Protein AF-A0A0R3UGF5-F1 (afdb_monomer_lite)

InterPro domains:
  IPR000086 NUDIX hydrolase domain [PF00293] (78-134)
  IPR000086 NUDIX hydrolase domain [PS51462] (71-173)
  IPR007722 mRNA decapping protein 2, Box A domain [PF05026] (6-69)
  IPR015797 NUDIX hydrolase-like domain superfamily [SSF55811] (41-131)
  IPR020084 NUDIX hydrolase, conserved site [PS00893] (104-125)
  IPR020476 NUDIX hydrolase [PR00502] (99-113)
  IPR020476 NUDIX hydrolase [PR00502] (113-128)
  IPR036189 mRNA decapping protein 2, Box A domain superfamily [G3DSA:1.10.10.1050] (1-71)

pLDDT: mean 83.11, std 14.12, range [42.97, 97.94]

Secondary structure (DSSP, 8-state):
-TTHHHHHHHHHHHHHHHHHHHIIIIISTT-SPPPPPHHHHHHHHHHH-GGGSPTT--HHHHHHHHHHHHHH--EEEEEEEETTSS-B-EEEETT---EE-SEEEPPTT--HHHHHHHHHHHHH----TTT--TT-EEEEEETTEEEEEEEEEEE-TT-----SSTTTEEEE-

Radius of gyration: 19.5 Å; chains: 1; bounding box: 44×40×52 Å

Foldseek 3Di:
DQVCCVVPVLVVLVVLVVVLVCCVVPVPPPPPDDGDDSVVSVVVCCVVCVVVDHPPDPVVVSVVVSVVCVVAFAKAFAFEAAQVNPDTKWKDWPVDPDTDTQIDGADVPGDSLNRHQVRCCQAWVDGCPVFWDPPAWDWDQDPNYIYIYTYGYHHHQPPRTDRPDPRTIDIHD

Organism: Mesocestoides corti (NCBI:txid53468)

Sequence (173 aa):
MKDEWKVNFVRIFAELEWAHWFYLDNCLKDTQEAGVDFFGFCQQMFERFTHLIPKKTQWKEKFFEWKHYRGTTCTGSAVILDEYLSMVLLVQGFNNDRWTFPGGKVNQGETLQECAIREVMEETGLNIEHRIDENLFLETIVGETKRRAYIVEGFPRTTRLQPSTQNEIEASF

Structure (mmCIF, N/CA/C/O backbone):
data_AF-A0A0R3UGF5-F1
#
_entry.id   AF-A0A0R3UGF5-F1
#
loop_
_atom_site.group_PDB
_atom_site.id
_atom_site.type_symbol
_atom_site.label_atom_id
_atom_site.label_alt_id
_atom_site.label_comp_id
_atom_site.label_asym_id
_atom_site.label_entity_id
_atom_site.label_seq_id
_atom_site.pdbx_PDB_ins_code
_atom_site.Cartn_x
_atom_site.Cartn_y
_atom_site.Cartn_z
_atom_site.occupancy
_atom_site.B_iso_or_equiv
_atom_site.auth_seq_id
_atom_site.auth_comp_id
_atom_site.auth_asym_id
_atom_site.auth_atom_id
_atom_site.pdbx_PDB_model_num
ATOM 1 N N . MET A 1 1 ? 6.002 13.316 -23.106 1.00 47.44 1 MET A N 1
ATOM 2 C CA . MET A 1 1 ? 6.955 12.181 -23.115 1.00 47.44 1 MET A CA 1
ATOM 3 C C . MET A 1 1 ? 8.418 12.513 -22.809 1.00 47.44 1 MET A C 1
ATOM 5 O O . MET A 1 1 ? 8.969 11.824 -21.962 1.00 47.44 1 MET A O 1
ATOM 9 N N . LYS A 1 2 ? 9.100 13.500 -23.427 1.00 46.28 2 LYS A N 1
ATOM 10 C CA . LYS A 1 2 ? 10.556 13.710 -23.183 1.00 46.28 2 LYS A CA 1
ATOM 11 C C . LYS A 1 2 ? 10.922 14.182 -21.762 1.00 46.28 2 LYS A C 1
ATOM 13 O O . LYS A 1 2 ? 11.943 13.735 -21.252 1.00 46.28 2 LYS A O 1
ATOM 18 N N . ASP A 1 3 ? 10.083 14.997 -21.122 1.00 51.06 3 ASP A N 1
ATOM 19 C CA . ASP A 1 3 ? 10.286 15.442 -19.728 1.00 51.06 3 ASP A CA 1
ATOM 20 C C . ASP A 1 3 ? 9.653 14.505 -18.685 1.00 51.06 3 ASP A C 1
ATOM 22 O O . ASP A 1 3 ? 9.991 14.557 -17.504 1.00 51.06 3 ASP A O 1
ATOM 26 N N . GLU A 1 4 ? 8.785 13.585 -19.116 1.00 55.44 4 GLU A N 1
ATOM 27 C CA . GLU A 1 4 ? 8.041 12.704 -18.210 1.00 55.44 4 GLU A CA 1
ATOM 28 C C . GLU A 1 4 ? 8.924 11.634 -17.577 1.00 55.44 4 GLU A C 1
ATOM 30 O O . GLU A 1 4 ? 8.722 11.313 -16.423 1.00 55.44 4 GLU A O 1
ATOM 35 N N . TRP A 1 5 ? 9.957 11.114 -18.239 1.00 57.78 5 TRP A N 1
ATOM 36 C CA . TRP A 1 5 ? 10.758 10.024 -17.659 1.00 57.78 5 TRP A CA 1
ATOM 37 C C . TRP A 1 5 ? 11.539 10.416 -16.402 1.00 57.78 5 TRP A C 1
ATOM 39 O O . TRP A 1 5 ? 11.735 9.584 -15.523 1.00 57.78 5 TRP A O 1
ATOM 49 N N . LYS A 1 6 ? 11.979 11.674 -16.282 1.00 51.81 6 LYS A N 1
ATOM 50 C CA . LYS A 1 6 ? 12.659 12.132 -15.059 1.00 51.81 6 LYS A CA 1
ATOM 51 C C . LYS A 1 6 ? 11.700 12.259 -13.873 1.00 51.81 6 LYS A C 1
ATOM 53 O O . LYS A 1 6 ? 12.138 12.100 -12.742 1.00 51.81 6 LYS A O 1
ATOM 58 N N . VAL A 1 7 ? 10.422 12.524 -14.140 1.00 56.53 7 VAL A N 1
ATOM 59 C CA . VAL A 1 7 ? 9.380 12.761 -13.126 1.00 56.53 7 VAL A CA 1
ATOM 60 C C . VAL A 1 7 ? 8.506 11.515 -12.896 1.00 56.53 7 VAL A C 1
ATOM 62 O O . VAL A 1 7 ? 7.889 11.369 -11.847 1.00 56.53 7 VAL A O 1
ATOM 65 N N . ASN A 1 8 ? 8.471 10.594 -13.861 1.00 71.62 8 ASN A N 1
ATOM 66 C CA . ASN A 1 8 ? 7.399 9.613 -14.033 1.00 71.62 8 ASN 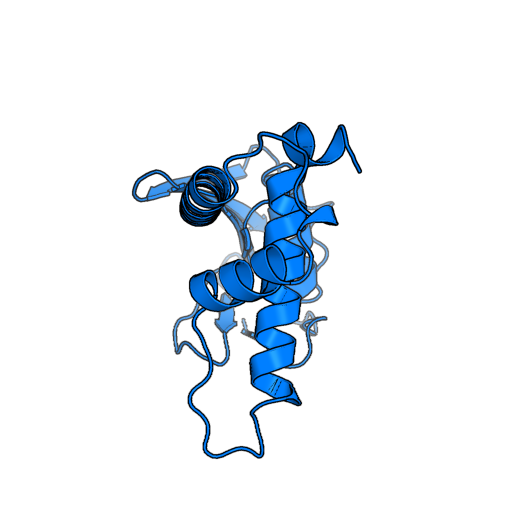A CA 1
ATOM 67 C C . ASN A 1 8 ? 7.906 8.221 -14.465 1.00 71.62 8 ASN A C 1
ATOM 69 O O . ASN A 1 8 ? 7.125 7.399 -14.944 1.00 71.62 8 ASN A O 1
ATOM 73 N N . PHE A 1 9 ? 9.206 7.919 -14.308 1.00 78.50 9 PHE A N 1
ATOM 74 C CA . PHE A 1 9 ? 9.724 6.563 -14.569 1.00 78.50 9 PHE A CA 1
ATOM 75 C C . PHE A 1 9 ? 9.008 5.501 -13.721 1.00 78.50 9 PHE A C 1
ATOM 77 O O . PHE A 1 9 ? 8.845 4.375 -14.181 1.00 78.50 9 PHE A O 1
ATOM 84 N N . VAL A 1 10 ? 8.533 5.874 -12.525 1.00 78.69 10 VAL A N 1
ATOM 85 C CA . VAL A 1 10 ? 7.722 5.007 -11.661 1.00 78.69 10 VAL A CA 1
ATOM 86 C C . VAL A 1 10 ? 6.466 4.529 -12.375 1.00 78.69 10 VAL A C 1
ATOM 88 O O . VAL A 1 10 ? 6.207 3.327 -12.405 1.00 78.69 10 VAL A O 1
ATOM 91 N N . ARG A 1 11 ? 5.735 5.449 -13.011 1.00 81.56 11 ARG A N 1
ATOM 92 C CA . ARG A 1 11 ? 4.543 5.119 -13.788 1.00 81.56 11 ARG A CA 1
ATOM 93 C C . ARG A 1 11 ? 4.879 4.248 -14.986 1.00 81.56 11 ARG A C 1
ATOM 95 O O . ARG A 1 11 ? 4.211 3.255 -15.209 1.00 81.56 11 ARG A O 1
ATOM 102 N N . ILE A 1 12 ? 5.940 4.564 -15.724 1.00 84.62 12 ILE A N 1
ATOM 103 C CA . ILE A 1 12 ? 6.319 3.774 -16.904 1.00 84.62 12 ILE A CA 1
ATOM 104 C C . ILE A 1 12 ? 6.615 2.317 -16.540 1.00 84.62 12 ILE A C 1
ATOM 106 O O . ILE A 1 12 ? 6.146 1.415 -17.228 1.00 84.62 12 ILE A O 1
ATOM 110 N N . PHE A 1 13 ? 7.366 2.070 -15.465 1.00 88.12 13 PHE A N 1
ATOM 111 C CA . PHE A 1 13 ? 7.624 0.698 -15.031 1.00 88.12 13 PHE A CA 1
ATOM 112 C C . PHE A 1 13 ? 6.379 0.013 -14.458 1.00 88.12 13 PHE A C 1
ATOM 114 O O . PHE A 1 13 ? 6.242 -1.188 -14.656 1.00 88.12 13 PHE A O 1
ATOM 121 N N . ALA A 1 14 ? 5.455 0.744 -13.828 1.00 84.62 14 ALA A N 1
ATOM 122 C CA . ALA A 1 14 ? 4.168 0.184 -13.409 1.00 84.62 14 ALA A CA 1
ATOM 123 C C . ALA A 1 14 ? 3.308 -0.257 -14.612 1.00 84.62 14 ALA A C 1
ATOM 125 O O . ALA A 1 14 ? 2.808 -1.376 -14.634 1.00 84.62 14 ALA A O 1
ATOM 126 N N . GLU A 1 15 ? 3.212 0.569 -15.657 1.00 87.62 15 GLU A N 1
ATOM 127 C CA . GLU A 1 15 ? 2.485 0.231 -16.893 1.00 87.62 15 GLU A CA 1
ATOM 128 C C . GLU A 1 15 ? 3.135 -0.957 -17.624 1.00 87.62 15 GLU A C 1
ATOM 130 O O . GLU A 1 15 ? 2.451 -1.848 -18.126 1.00 87.62 15 GLU A O 1
ATOM 135 N N . LEU A 1 16 ? 4.473 -1.008 -17.663 1.00 90.38 16 LEU A N 1
ATOM 136 C CA . LEU A 1 16 ? 5.199 -2.148 -18.228 1.00 90.38 16 LEU A CA 1
ATOM 137 C C . LEU A 1 16 ? 4.981 -3.423 -17.419 1.00 90.38 16 LEU A C 1
ATOM 139 O O . LEU A 1 16 ? 4.928 -4.501 -18.003 1.00 90.38 16 LEU A O 1
ATOM 143 N N . GLU A 1 17 ? 4.872 -3.317 -16.097 1.00 90.00 17 GLU A N 1
ATOM 144 C CA . GLU A 1 17 ? 4.567 -4.459 -15.244 1.00 90.00 17 GLU A CA 1
ATOM 145 C C . GLU A 1 17 ? 3.160 -4.987 -15.515 1.00 90.00 17 GLU A C 1
ATOM 147 O O . GLU A 1 17 ? 2.989 -6.191 -15.678 1.00 90.00 17 GLU A O 1
ATOM 152 N N . TRP A 1 18 ? 2.163 -4.112 -15.649 1.00 86.56 18 TRP A N 1
ATOM 153 C CA . TRP A 1 18 ? 0.817 -4.527 -16.049 1.00 86.56 18 TRP A CA 1
ATOM 154 C C . TRP A 1 18 ? 0.812 -5.190 -17.427 1.00 86.56 18 TRP A C 1
ATOM 156 O O . TRP A 1 18 ? 0.185 -6.233 -17.611 1.00 86.56 18 TRP A O 1
ATOM 166 N N . ALA A 1 19 ? 1.564 -4.644 -18.386 1.00 89.44 19 ALA A N 1
ATOM 167 C CA . ALA A 1 19 ? 1.730 -5.264 -19.697 1.00 89.44 19 ALA A CA 1
ATOM 168 C C . ALA A 1 19 ? 2.415 -6.641 -19.612 1.00 89.44 19 ALA A C 1
ATOM 170 O O . ALA A 1 19 ? 2.067 -7.546 -20.371 1.00 89.44 19 ALA A O 1
ATOM 171 N N . HIS A 1 20 ? 3.364 -6.817 -18.688 1.00 91.06 20 HIS A N 1
ATOM 172 C CA . HIS A 1 20 ? 4.028 -8.097 -18.446 1.00 91.06 20 HIS A CA 1
ATOM 173 C C . HIS A 1 20 ? 3.070 -9.128 -17.846 1.00 91.06 20 HIS A C 1
ATOM 175 O O . HIS A 1 20 ? 2.987 -10.231 -18.381 1.00 91.06 20 HIS A O 1
ATOM 181 N N . TRP A 1 21 ? 2.294 -8.764 -16.820 1.00 85.69 21 TRP A N 1
ATOM 182 C CA . TRP A 1 21 ? 1.235 -9.623 -16.274 1.00 85.69 21 TRP A CA 1
ATOM 183 C C . TRP A 1 21 ? 0.228 -10.018 -17.349 1.00 85.69 21 TRP A C 1
ATOM 185 O O . TRP A 1 21 ? -0.041 -11.201 -17.535 1.00 85.69 21 TRP A O 1
ATOM 195 N N . PHE A 1 22 ? -0.239 -9.053 -18.144 1.00 88.00 22 PHE A N 1
ATOM 196 C CA 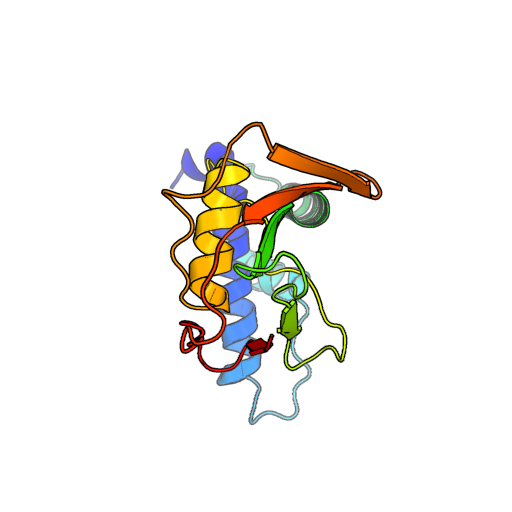. PHE A 1 22 ? -1.140 -9.328 -19.259 1.00 88.00 22 PHE A CA 1
ATOM 197 C C . PHE A 1 22 ? -0.528 -10.312 -20.267 1.00 88.00 22 PHE A C 1
ATOM 199 O O . PHE A 1 22 ? -1.216 -11.228 -20.717 1.00 88.00 22 PHE A O 1
ATOM 206 N N . TYR A 1 23 ? 0.755 -10.153 -20.608 1.00 86.06 23 TYR A N 1
ATOM 207 C CA . TYR A 1 23 ? 1.478 -11.065 -21.496 1.00 86.06 23 TYR A CA 1
ATOM 208 C C . TYR A 1 23 ? 1.545 -12.490 -20.929 1.00 86.06 23 TYR A C 1
ATOM 210 O O . TYR A 1 23 ? 1.226 -13.443 -21.642 1.00 86.06 23 TYR A O 1
ATOM 218 N N . LEU A 1 24 ? 1.898 -12.645 -19.650 1.00 84.50 24 LEU A N 1
ATOM 219 C CA . LEU A 1 24 ? 1.920 -13.952 -18.988 1.00 84.50 24 LEU A CA 1
ATOM 220 C C . LEU A 1 24 ? 0.522 -14.593 -18.976 1.00 84.50 24 LEU A C 1
ATOM 222 O O . LEU A 1 24 ? 0.367 -15.755 -19.346 1.00 84.50 24 LEU A O 1
ATOM 226 N N . ASP A 1 25 ? -0.502 -13.816 -18.625 1.00 82.12 25 ASP A N 1
ATOM 227 C CA . ASP A 1 25 ? -1.858 -14.316 -18.407 1.00 82.12 25 ASP A CA 1
ATOM 228 C C . ASP A 1 25 ? -2.689 -14.513 -19.673 1.00 82.12 25 ASP A C 1
ATOM 230 O O . ASP A 1 25 ? -3.688 -15.227 -19.620 1.00 82.12 25 ASP A O 1
ATOM 234 N N . ASN A 1 26 ? -2.353 -13.863 -20.787 1.00 84.25 26 ASN A N 1
ATOM 235 C CA . ASN A 1 26 ? -3.186 -13.886 -21.997 1.00 84.25 26 ASN A CA 1
ATOM 236 C C . ASN A 1 26 ? -2.428 -14.345 -23.239 1.00 84.25 26 ASN A C 1
ATOM 238 O O . ASN A 1 26 ? -3.046 -14.869 -24.160 1.00 84.25 26 ASN A O 1
ATOM 242 N N . CYS A 1 27 ? -1.108 -14.156 -23.294 1.00 79.44 27 CYS A N 1
ATOM 243 C CA . CYS A 1 27 ? -0.314 -14.559 -24.455 1.00 79.44 27 CYS A CA 1
ATOM 244 C C . CYS A 1 27 ? 0.380 -15.910 -24.257 1.00 79.44 27 CYS A C 1
ATOM 246 O O . CYS A 1 27 ? 0.666 -16.576 -25.248 1.00 79.44 27 CYS A O 1
ATOM 248 N N . LEU A 1 28 ? 0.638 -16.321 -23.008 1.00 78.94 28 LEU A N 1
ATOM 249 C CA . LEU A 1 28 ? 1.343 -17.571 -22.695 1.00 78.94 28 LEU A CA 1
ATOM 250 C C . LEU A 1 28 ? 0.480 -18.660 -22.050 1.00 78.94 28 LEU A C 1
ATOM 252 O O . LEU A 1 28 ? 0.943 -19.791 -21.945 1.00 78.94 28 LEU A O 1
ATOM 256 N N . LYS A 1 29 ? -0.769 -18.375 -21.652 1.00 63.56 29 LYS A N 1
ATOM 257 C CA . LYS A 1 29 ? -1.636 -19.378 -20.996 1.00 63.56 29 LYS A CA 1
ATOM 258 C C . LYS A 1 29 ? -1.844 -20.660 -21.809 1.00 63.56 29 LYS A C 1
ATOM 260 O O . LYS A 1 29 ? -2.008 -21.717 -21.209 1.00 63.56 29 LYS A O 1
ATOM 265 N N . ASP A 1 30 ? -1.780 -20.572 -23.137 1.00 65.31 30 ASP A N 1
ATOM 266 C CA . ASP A 1 30 ? -2.002 -21.701 -24.050 1.00 65.31 30 ASP A CA 1
ATOM 267 C C . ASP A 1 30 ? -0.722 -22.173 -24.770 1.00 65.31 30 ASP A C 1
ATOM 269 O O . ASP A 1 30 ? -0.794 -22.960 -25.718 1.00 65.31 30 ASP A O 1
ATOM 273 N N . THR A 1 31 ? 0.465 -21.714 -24.352 1.00 66.38 31 THR A N 1
ATOM 274 C CA . THR A 1 31 ? 1.746 -22.118 -24.956 1.00 66.38 31 THR A CA 1
ATOM 275 C C . THR A 1 31 ? 2.580 -22.966 -23.988 1.00 66.38 31 THR A C 1
ATOM 277 O O . THR A 1 31 ? 2.510 -22.825 -22.773 1.00 66.38 31 THR A O 1
ATOM 280 N N . GLN A 1 32 ? 3.405 -23.877 -24.520 1.00 68.00 32 GLN A N 1
ATOM 281 C CA . GLN A 1 32 ? 4.415 -24.613 -23.733 1.00 68.00 32 GLN A CA 1
ATOM 282 C C . GLN A 1 32 ? 5.678 -23.774 -23.452 1.00 68.00 32 GLN A C 1
ATOM 284 O O . GLN A 1 32 ? 6.678 -24.300 -22.960 1.00 68.00 32 GLN A O 1
ATOM 289 N N . GLU A 1 33 ? 5.671 -22.485 -23.794 1.00 73.69 33 GLU A N 1
ATOM 290 C CA . GLU A 1 33 ? 6.844 -21.625 -23.690 1.00 73.69 33 GLU A CA 1
ATOM 291 C C . GLU A 1 33 ? 6.987 -21.056 -22.276 1.00 73.69 33 GLU A C 1
ATOM 293 O O . GLU A 1 33 ? 6.043 -20.530 -21.689 1.00 73.69 33 GLU A O 1
ATOM 298 N N . ALA A 1 34 ? 8.202 -21.122 -21.729 1.00 70.88 34 ALA A N 1
ATOM 299 C CA . ALA A 1 34 ? 8.519 -20.418 -20.497 1.00 70.88 34 ALA A CA 1
ATOM 300 C C . ALA A 1 34 ? 8.529 -18.906 -20.771 1.00 70.88 34 ALA A C 1
ATOM 302 O O . ALA A 1 34 ? 9.277 -18.424 -21.624 1.00 70.88 34 ALA A O 1
ATOM 303 N N . GLY A 1 35 ? 7.701 -18.156 -20.041 1.00 79.88 35 GLY A N 1
ATOM 304 C CA . GLY A 1 35 ? 7.702 -16.699 -20.104 1.00 79.88 35 GLY A CA 1
ATOM 305 C C . GLY A 1 35 ? 9.026 -16.090 -19.646 1.00 79.88 35 GLY A C 1
ATOM 306 O O . GLY A 1 35 ? 9.833 -16.723 -18.967 1.00 79.88 35 GLY A O 1
ATOM 307 N N . VAL A 1 36 ? 9.247 -14.830 -20.011 1.00 86.88 36 VAL A N 1
ATOM 308 C CA . VAL A 1 36 ? 10.384 -14.054 -19.506 1.00 86.88 36 VAL A CA 1
ATOM 309 C C . VAL A 1 36 ? 10.047 -13.410 -18.172 1.00 86.88 36 VAL A C 1
ATOM 311 O O . VAL A 1 36 ? 8.888 -13.093 -17.902 1.00 86.88 36 VAL A O 1
ATOM 314 N N . ASP A 1 37 ? 11.064 -13.193 -17.344 1.00 90.44 37 ASP A N 1
ATOM 315 C CA . ASP A 1 37 ? 10.914 -12.376 -16.148 1.00 90.44 37 ASP A CA 1
ATOM 316 C C . ASP A 1 37 ? 10.687 -10.900 -16.518 1.00 90.44 37 ASP A C 1
ATOM 318 O O . ASP A 1 37 ? 10.849 -10.478 -17.668 1.00 90.44 37 ASP A O 1
ATOM 322 N N . PHE A 1 38 ? 10.295 -10.089 -15.534 1.00 91.31 38 PHE A N 1
ATOM 323 C CA . PHE A 1 38 ? 9.938 -8.696 -15.801 1.00 91.31 38 PHE A CA 1
ATOM 324 C C . PHE A 1 38 ? 11.110 -7.876 -16.373 1.00 91.31 38 PHE A C 1
ATOM 326 O O . PHE A 1 38 ? 10.921 -7.009 -17.231 1.00 91.31 38 PHE A O 1
ATOM 333 N N . PHE A 1 39 ? 12.342 -8.166 -15.941 1.00 93.00 39 PHE A N 1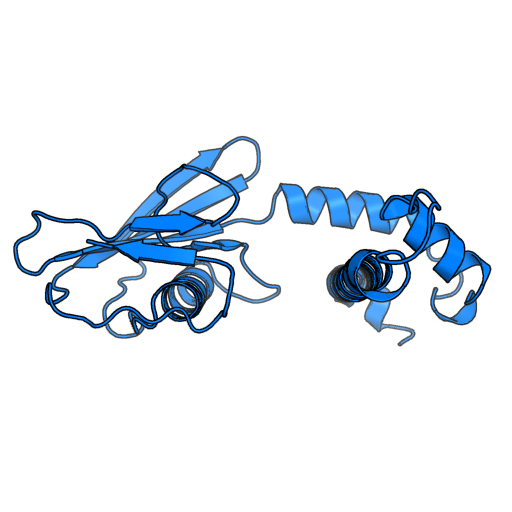
ATOM 334 C CA . PHE A 1 39 ? 13.531 -7.505 -16.478 1.00 93.00 39 PHE A CA 1
ATOM 335 C C . PHE A 1 39 ? 13.759 -7.863 -17.954 1.00 93.00 39 PHE A C 1
ATOM 337 O O . PHE A 1 39 ? 13.975 -6.967 -18.773 1.00 93.00 39 PHE A O 1
ATOM 344 N N . GLY A 1 40 ? 13.670 -9.149 -18.306 1.00 92.19 40 GLY A N 1
ATOM 345 C CA . GLY A 1 40 ? 13.772 -9.632 -19.679 1.00 92.19 40 GLY A CA 1
ATOM 346 C C . GLY A 1 40 ? 12.664 -9.079 -20.573 1.00 92.19 40 GLY A C 1
ATOM 347 O O . GLY A 1 40 ? 12.941 -8.664 -21.698 1.00 92.19 40 GLY A O 1
ATOM 348 N N . PHE A 1 41 ? 11.438 -8.980 -20.053 1.00 92.44 41 PHE A N 1
ATOM 349 C CA . PHE A 1 41 ? 10.326 -8.326 -20.743 1.00 92.44 41 PHE A CA 1
ATOM 350 C C . PHE A 1 41 ? 10.653 -6.864 -21.076 1.00 92.44 41 PHE A C 1
ATOM 352 O O . PHE A 1 41 ? 10.559 -6.450 -22.234 1.00 92.44 41 PHE A O 1
ATOM 359 N N . CYS A 1 42 ? 11.122 -6.092 -20.089 1.00 92.19 42 CYS A N 1
ATOM 360 C CA . CYS A 1 42 ? 11.530 -4.704 -20.302 1.00 92.19 42 CYS A CA 1
ATOM 361 C C . CYS A 1 42 ? 12.663 -4.599 -21.330 1.00 92.19 42 CYS A C 1
ATOM 363 O O . CYS A 1 42 ? 12.614 -3.737 -22.207 1.00 92.19 42 CYS A O 1
ATOM 365 N N . GLN A 1 43 ? 13.662 -5.486 -21.264 1.00 93.06 43 GLN A N 1
ATOM 366 C CA . GLN A 1 43 ? 14.767 -5.503 -22.219 1.00 93.06 43 GLN A CA 1
ATOM 367 C C . GLN A 1 43 ? 14.268 -5.681 -23.659 1.00 93.06 43 GLN A C 1
ATOM 369 O O . GLN A 1 43 ? 14.622 -4.878 -24.521 1.00 93.06 43 GLN A O 1
ATOM 374 N N . GLN A 1 44 ? 13.401 -6.664 -23.913 1.00 91.88 44 GLN A N 1
ATOM 375 C CA . GLN A 1 44 ? 12.852 -6.902 -25.252 1.00 91.88 44 GLN A CA 1
ATOM 376 C C . GLN A 1 44 ? 12.002 -5.729 -25.751 1.00 91.88 44 GLN A C 1
ATOM 378 O O . GLN A 1 44 ? 12.129 -5.310 -26.905 1.00 91.88 44 GLN A O 1
ATOM 383 N N . MET A 1 45 ? 11.164 -5.158 -24.880 1.00 90.69 45 MET A N 1
ATOM 384 C CA . MET A 1 45 ? 10.346 -3.992 -25.219 1.00 90.69 45 MET A CA 1
ATOM 385 C C . MET A 1 45 ? 11.211 -2.794 -25.610 1.00 90.69 45 MET A C 1
ATOM 387 O O . MET A 1 45 ? 10.932 -2.113 -26.594 1.00 90.69 45 MET A O 1
ATOM 391 N N . PHE A 1 46 ? 12.292 -2.554 -24.879 1.00 90.06 46 PHE A N 1
ATOM 392 C CA . PHE A 1 46 ? 13.184 -1.426 -25.106 1.00 90.06 46 PHE A CA 1
ATOM 393 C C . PHE A 1 46 ? 14.148 -1.608 -26.280 1.00 90.06 46 PHE A C 1
ATOM 395 O O . PHE A 1 46 ? 14.497 -0.622 -26.930 1.00 90.06 46 PHE A O 1
ATOM 402 N N . GLU A 1 47 ? 14.537 -2.842 -26.599 1.00 89.69 47 GLU A N 1
ATOM 403 C CA . GLU A 1 47 ? 15.282 -3.168 -27.820 1.00 89.69 47 GLU A CA 1
ATOM 404 C C . GLU A 1 47 ? 14.409 -2.998 -29.073 1.00 89.69 47 GLU A C 1
ATOM 406 O O . GLU A 1 47 ? 14.869 -2.466 -30.085 1.00 89.69 47 GLU A O 1
ATOM 411 N N . ARG A 1 48 ? 13.130 -3.387 -29.000 1.00 89.69 48 ARG A N 1
ATOM 412 C CA . ARG A 1 48 ? 12.189 -3.297 -30.127 1.00 89.69 48 ARG A CA 1
ATOM 413 C C . ARG A 1 48 ? 11.614 -1.896 -30.322 1.00 89.69 48 ARG A C 1
ATOM 415 O O . ARG A 1 48 ? 11.475 -1.431 -31.452 1.00 89.69 48 ARG A O 1
ATOM 422 N N . PHE A 1 49 ? 11.288 -1.211 -29.232 1.00 87.06 49 PHE A N 1
ATOM 423 C CA . PHE A 1 49 ? 10.654 0.106 -29.230 1.00 87.06 49 PHE A CA 1
ATOM 424 C C . PHE A 1 49 ? 11.589 1.153 -28.620 1.00 87.06 49 PHE A C 1
ATOM 426 O O . PHE A 1 49 ? 11.267 1.826 -27.643 1.00 87.06 49 PHE A O 1
ATOM 433 N N . THR A 1 50 ? 12.755 1.332 -29.242 1.00 83.38 50 THR A N 1
ATOM 434 C CA . THR A 1 50 ? 13.814 2.248 -28.772 1.00 83.38 50 THR A CA 1
ATOM 435 C C . THR A 1 50 ? 13.358 3.700 -28.587 1.00 83.38 50 THR A C 1
ATOM 437 O O . THR A 1 50 ? 13.958 4.440 -27.813 1.00 83.38 50 THR A O 1
ATOM 440 N N . HIS A 1 51 ? 12.281 4.118 -29.259 1.00 81.75 51 HIS A N 1
ATOM 441 C CA . HIS A 1 51 ? 11.693 5.453 -29.127 1.00 81.75 51 HIS A CA 1
ATOM 442 C C . HIS A 1 51 ? 10.974 5.689 -27.788 1.00 81.75 51 HIS A C 1
ATOM 444 O O . HIS A 1 51 ? 10.753 6.847 -27.433 1.00 81.75 51 HIS A O 1
ATOM 450 N N . LEU A 1 52 ? 10.618 4.626 -27.053 1.00 77.88 52 LEU A N 1
ATOM 451 C CA . LEU A 1 52 ? 10.016 4.737 -25.723 1.00 77.88 52 LEU A CA 1
ATOM 452 C C . LEU A 1 52 ? 11.008 5.319 -24.716 1.00 77.88 52 LEU A C 1
ATOM 454 O O . LEU A 1 52 ? 10.602 6.062 -23.827 1.00 77.88 52 LEU A O 1
ATOM 458 N N . ILE A 1 53 ? 12.303 5.034 -24.879 1.00 78.94 53 ILE A N 1
ATOM 459 C CA . ILE A 1 53 ? 13.350 5.511 -23.978 1.00 78.94 53 ILE A CA 1
ATOM 460 C C . ILE A 1 53 ? 13.888 6.860 -24.478 1.00 78.94 53 ILE A C 1
ATOM 462 O O . ILE A 1 53 ? 14.392 6.958 -25.602 1.00 78.94 53 ILE A O 1
ATOM 466 N N . PRO A 1 54 ? 13.865 7.922 -23.653 1.00 77.12 54 PRO A N 1
ATOM 467 C CA . PRO A 1 54 ? 14.495 9.181 -24.006 1.00 77.12 54 PRO A CA 1
ATOM 468 C C . PRO A 1 54 ? 15.988 8.992 -24.267 1.00 77.12 54 PRO A C 1
ATOM 470 O O . PRO A 1 54 ? 16.680 8.232 -23.586 1.00 77.12 54 PRO A O 1
ATOM 473 N N . LYS A 1 55 ? 16.510 9.732 -25.246 1.00 75.00 55 LYS A N 1
ATOM 474 C CA . LYS A 1 55 ? 17.936 9.687 -25.581 1.00 75.00 55 LYS A CA 1
ATOM 475 C C . LYS A 1 55 ? 18.783 9.955 -24.331 1.00 75.00 55 LYS A C 1
ATOM 477 O O . LYS A 1 55 ? 18.539 10.934 -23.631 1.00 75.00 55 LYS A O 1
ATOM 482 N N . LYS A 1 56 ? 19.819 9.129 -24.130 1.00 76.69 56 LYS A N 1
ATOM 483 C CA . LYS A 1 56 ? 20.763 9.159 -22.992 1.00 76.69 56 LYS A CA 1
ATOM 484 C C . LYS A 1 56 ? 20.203 8.673 -21.645 1.00 76.69 56 LYS A C 1
ATOM 486 O O . LYS A 1 56 ? 20.900 8.790 -20.643 1.00 76.69 56 LYS A O 1
ATOM 491 N N . THR A 1 57 ? 18.997 8.109 -21.594 1.00 81.12 57 THR A N 1
ATOM 492 C CA . THR A 1 57 ? 18.485 7.477 -20.369 1.00 81.12 57 THR A CA 1
ATOM 493 C C . THR A 1 57 ? 19.078 6.080 -20.188 1.00 81.12 57 THR A C 1
ATOM 495 O O . THR A 1 57 ? 18.909 5.210 -21.042 1.00 81.12 57 THR A O 1
ATOM 498 N N . GLN A 1 58 ? 19.724 5.842 -19.045 1.00 87.56 58 GLN A N 1
ATOM 499 C CA . GLN A 1 58 ? 20.155 4.508 -18.625 1.00 87.56 58 GLN A CA 1
ATOM 500 C C . GLN A 1 58 ? 18.973 3.757 -17.996 1.00 87.56 58 GLN A C 1
ATOM 502 O O . GLN A 1 58 ? 18.787 3.752 -16.782 1.00 87.56 58 GLN A O 1
ATOM 507 N N . TRP A 1 59 ? 18.125 3.147 -18.829 1.00 88.19 59 TRP A N 1
ATOM 508 C CA . TRP A 1 59 ? 16.885 2.514 -18.359 1.00 88.19 59 TRP A CA 1
ATOM 509 C C . TRP A 1 59 ? 17.128 1.368 -17.363 1.00 88.19 59 TRP A C 1
ATOM 511 O O . TRP A 1 59 ? 16.307 1.165 -16.476 1.00 88.19 59 TRP A O 1
ATOM 521 N N . LYS A 1 60 ? 18.260 0.654 -17.466 1.00 91.62 60 LYS A N 1
ATOM 522 C CA . LYS A 1 60 ? 18.628 -0.422 -16.529 1.00 91.62 60 LYS A CA 1
ATOM 523 C C . LYS A 1 60 ? 18.856 0.113 -15.115 1.00 91.62 60 LYS A C 1
ATOM 525 O O . LYS A 1 60 ? 18.359 -0.472 -14.162 1.00 91.62 60 LYS A O 1
ATOM 530 N N . GLU A 1 61 ? 19.546 1.245 -14.979 1.00 90.44 61 GLU A N 1
ATOM 531 C CA . GLU A 1 61 ? 19.711 1.920 -13.683 1.00 90.44 61 GLU A CA 1
ATOM 532 C C . GLU A 1 61 ? 18.347 2.350 -13.134 1.00 90.44 61 GLU A C 1
ATOM 534 O O . GLU A 1 61 ? 18.017 2.044 -11.991 1.00 90.44 61 GLU A O 1
ATOM 539 N N . LYS A 1 62 ? 17.495 2.942 -13.985 1.00 88.31 62 LYS A N 1
ATOM 540 C CA . LYS A 1 62 ? 16.127 3.329 -13.607 1.00 88.31 62 LYS A CA 1
ATOM 541 C C . LYS A 1 62 ? 15.239 2.155 -13.205 1.00 88.31 62 LYS A C 1
ATOM 543 O O . LYS A 1 62 ? 14.406 2.317 -12.319 1.00 88.31 62 LYS A O 1
ATOM 548 N N . PHE A 1 63 ? 15.436 0.980 -13.795 1.00 90.12 63 PHE A N 1
ATOM 549 C CA . PHE A 1 63 ? 14.747 -0.239 -13.384 1.00 90.12 63 PHE A CA 1
ATOM 550 C C . PHE A 1 63 ? 15.132 -0.638 -11.956 1.00 90.12 63 PHE A C 1
ATOM 552 O O . PHE A 1 63 ? 14.258 -0.946 -11.149 1.00 90.12 63 PHE A O 1
ATOM 559 N N . PHE A 1 64 ? 16.425 -0.615 -11.618 1.00 89.88 64 PHE A N 1
ATOM 560 C CA . PHE A 1 64 ? 16.872 -0.943 -10.261 1.00 89.88 64 PHE A CA 1
ATOM 561 C C . PHE A 1 64 ? 16.462 0.122 -9.241 1.00 89.88 64 PHE A C 1
ATOM 563 O O . PHE A 1 64 ? 16.043 -0.243 -8.145 1.00 89.88 64 PHE A O 1
ATOM 570 N N . GLU A 1 65 ? 16.493 1.408 -9.609 1.00 87.38 65 GLU A N 1
ATOM 571 C CA . GLU A 1 65 ? 15.928 2.488 -8.789 1.00 87.38 65 GLU A CA 1
ATOM 572 C C . GLU A 1 65 ? 14.435 2.255 -8.519 1.00 87.38 65 GLU A C 1
ATOM 574 O O . GLU A 1 65 ? 14.001 2.326 -7.372 1.00 87.38 65 GLU A O 1
ATOM 579 N N . TRP A 1 66 ? 13.650 1.915 -9.548 1.00 87.44 66 TRP A N 1
ATOM 580 C CA . TRP A 1 66 ? 12.226 1.604 -9.400 1.00 87.44 66 TRP A CA 1
ATOM 581 C C . TRP A 1 66 ? 11.986 0.363 -8.540 1.00 87.44 66 TRP A C 1
ATOM 583 O O . TRP A 1 66 ? 11.130 0.380 -7.658 1.00 87.44 66 TRP A O 1
ATOM 593 N N . LYS A 1 67 ? 12.760 -0.706 -8.756 1.00 86.31 67 LYS A N 1
ATOM 594 C CA . LYS A 1 67 ? 12.661 -1.948 -7.980 1.00 86.31 67 LYS A CA 1
ATOM 595 C C . LYS A 1 67 ? 12.967 -1.700 -6.505 1.00 86.31 67 LYS A C 1
ATOM 597 O O . LYS A 1 67 ? 12.270 -2.232 -5.645 1.00 86.31 67 LYS A O 1
ATOM 602 N N . HIS A 1 68 ? 13.979 -0.882 -6.221 1.00 85.44 68 HIS A N 1
ATOM 603 C CA . HIS A 1 68 ? 14.305 -0.460 -4.865 1.00 85.44 68 HIS A CA 1
ATOM 604 C C . HIS A 1 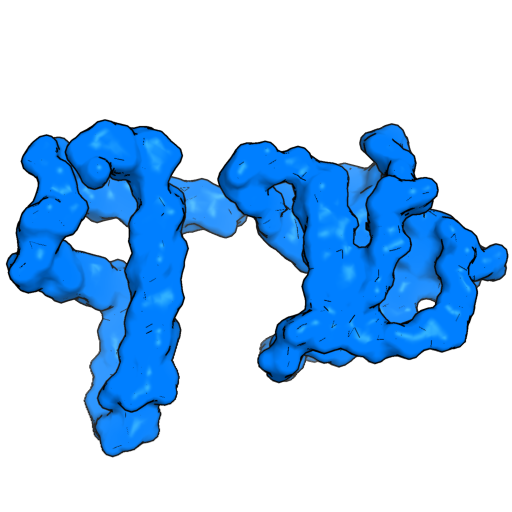68 ? 13.184 0.402 -4.272 1.00 85.44 68 HIS A C 1
ATOM 606 O O . HIS A 1 68 ? 12.660 0.047 -3.222 1.00 85.44 68 HIS A O 1
ATOM 612 N N . TYR A 1 69 ? 12.730 1.438 -4.986 1.00 83.00 69 TYR A N 1
ATOM 613 C CA . TYR A 1 69 ? 11.610 2.296 -4.579 1.00 83.00 69 TYR A CA 1
ATOM 614 C C . TYR A 1 69 ? 10.351 1.491 -4.227 1.00 83.00 69 TYR A C 1
ATOM 616 O O . TYR A 1 69 ? 9.748 1.696 -3.179 1.00 83.00 69 TYR A O 1
ATOM 624 N N . ARG A 1 70 ? 9.986 0.514 -5.063 1.00 80.69 70 ARG A N 1
ATOM 625 C CA . ARG A 1 70 ? 8.866 -0.412 -4.831 1.00 80.69 70 ARG A CA 1
ATOM 626 C C . ARG A 1 70 ? 9.051 -1.321 -3.622 1.00 80.69 70 ARG A C 1
ATOM 628 O O . ARG A 1 70 ? 8.059 -1.764 -3.038 1.00 80.69 70 ARG A O 1
ATOM 635 N N . GLY A 1 71 ? 10.295 -1.667 -3.304 1.00 80.44 71 GLY A N 1
ATOM 636 C CA . GLY A 1 71 ? 10.652 -2.471 -2.139 1.00 80.44 71 GLY A CA 1
ATOM 637 C C . GLY A 1 71 ? 10.623 -1.677 -0.835 1.00 80.44 71 GLY A C 1
ATOM 638 O O . GLY A 1 71 ? 10.416 -2.274 0.215 1.00 80.44 71 GLY A O 1
ATOM 639 N N . THR A 1 72 ? 10.788 -0.355 -0.910 1.00 84.06 72 THR A N 1
ATOM 640 C CA . THR A 1 72 ? 10.860 0.556 0.244 1.00 84.06 72 THR A CA 1
ATOM 641 C C . THR A 1 72 ? 9.649 1.480 0.374 1.00 84.06 72 THR A C 1
ATOM 643 O O . THR A 1 72 ? 9.607 2.328 1.266 1.00 84.06 72 THR A O 1
ATOM 646 N N . THR A 1 73 ? 8.643 1.321 -0.494 1.00 87.06 73 THR A N 1
ATOM 647 C CA . THR A 1 73 ? 7.422 2.134 -0.476 1.00 87.06 73 THR A CA 1
ATOM 648 C C . THR A 1 73 ? 6.717 1.977 0.864 1.00 87.06 73 THR A C 1
ATOM 650 O O . THR A 1 73 ? 6.428 0.858 1.287 1.00 87.06 73 THR A O 1
ATOM 653 N N . CYS A 1 74 ? 6.435 3.105 1.517 1.00 92.62 74 CYS A N 1
ATOM 654 C CA . CYS A 1 74 ? 5.719 3.115 2.784 1.00 92.62 74 CYS A CA 1
ATOM 655 C C . CYS A 1 74 ? 4.330 2.489 2.623 1.00 92.62 74 CYS A C 1
ATOM 657 O O . CYS A 1 74 ? 3.746 2.542 1.539 1.00 92.62 74 CYS A O 1
ATOM 659 N N . THR A 1 75 ? 3.792 1.935 3.705 1.00 94.12 75 THR A N 1
ATOM 660 C CA . THR A 1 75 ? 2.445 1.355 3.703 1.00 94.12 75 THR A CA 1
ATOM 661 C C . THR A 1 75 ? 1.521 2.088 4.661 1.00 94.12 75 THR A C 1
ATOM 663 O O . THR A 1 75 ? 1.914 2.358 5.803 1.00 94.12 75 THR A O 1
ATOM 666 N N . GLY A 1 76 ? 0.304 2.370 4.201 1.00 96.25 76 GLY A N 1
ATOM 667 C CA . GLY A 1 76 ? -0.802 2.872 5.011 1.00 96.25 76 GLY A CA 1
ATOM 668 C C . GLY A 1 76 ? -1.857 1.783 5.187 1.00 96.25 76 GLY A C 1
ATOM 669 O O . GLY A 1 76 ? -2.277 1.168 4.211 1.00 96.25 76 GLY A O 1
ATOM 670 N N . SER A 1 77 ? -2.262 1.526 6.426 1.00 96.69 77 SER A N 1
ATOM 671 C CA . SER A 1 77 ? -3.306 0.557 6.775 1.00 96.69 77 SER A CA 1
ATOM 672 C C . SER A 1 77 ? -4.226 1.090 7.873 1.00 96.69 77 SER A C 1
ATOM 674 O O . SER A 1 77 ? -3.970 2.159 8.439 1.00 96.69 77 SER A O 1
ATOM 676 N N . ALA A 1 78 ? -5.287 0.348 8.198 1.00 96.81 78 ALA A N 1
ATOM 677 C CA . ALA A 1 78 ? -6.196 0.689 9.289 1.00 96.81 78 ALA A CA 1
ATOM 678 C C . ALA A 1 78 ? -6.493 -0.493 10.225 1.00 96.81 78 ALA A C 1
ATOM 680 O O . ALA A 1 78 ? -6.808 -1.597 9.791 1.00 96.81 78 ALA A O 1
ATOM 681 N N . VAL A 1 79 ? -6.445 -0.230 11.529 1.00 96.56 79 VAL A N 1
ATOM 682 C CA . VAL A 1 79 ? -6.979 -1.081 12.595 1.00 96.56 79 VAL A CA 1
ATOM 683 C C . VAL A 1 79 ? -8.411 -0.626 12.854 1.00 96.56 79 VAL A C 1
ATOM 685 O O . VAL A 1 79 ? -8.630 0.398 13.500 1.00 96.56 79 VAL A O 1
ATOM 688 N N . ILE A 1 80 ? -9.383 -1.362 12.322 1.00 94.81 80 ILE A N 1
ATOM 689 C CA . ILE A 1 80 ? -10.800 -0.998 12.418 1.00 94.81 80 ILE A CA 1
ATOM 690 C C . ILE A 1 80 ? -11.436 -1.802 13.546 1.00 94.81 80 ILE A C 1
ATOM 692 O O . ILE A 1 80 ? -11.558 -3.022 13.443 1.00 94.81 80 ILE A O 1
ATOM 696 N N . LEU A 1 81 ? -11.820 -1.111 14.615 1.00 93.94 81 LEU A N 1
ATOM 697 C CA . LEU A 1 81 ? -12.427 -1.688 15.808 1.00 93.94 81 LEU A CA 1
ATOM 698 C C . LEU A 1 81 ? -13.949 -1.561 15.766 1.00 93.94 81 LEU A C 1
ATOM 700 O O . LEU A 1 81 ? -14.507 -0.548 15.324 1.00 93.94 81 LEU A O 1
ATOM 704 N N . ASP A 1 82 ? -14.624 -2.593 16.265 1.00 91.88 82 ASP A N 1
ATOM 705 C CA . ASP A 1 82 ? -16.075 -2.571 16.393 1.00 91.88 82 ASP A CA 1
ATOM 706 C C . ASP A 1 82 ? -16.555 -1.570 17.462 1.00 91.88 82 ASP A C 1
ATOM 708 O O . ASP A 1 82 ? -15.784 -1.043 18.265 1.00 91.88 82 ASP A O 1
ATOM 712 N N . GLU A 1 83 ? -17.862 -1.315 17.494 1.00 90.94 83 GLU A N 1
ATOM 713 C CA . GLU A 1 83 ? -18.510 -0.411 18.459 1.00 90.94 83 GLU A CA 1
ATOM 714 C C . GLU A 1 83 ? -18.307 -0.778 19.940 1.00 90.94 83 GLU A C 1
ATOM 716 O O . GLU A 1 83 ? -18.488 0.070 20.812 1.00 90.94 83 GLU A O 1
ATOM 721 N N . TYR A 1 84 ? -17.887 -2.014 20.221 1.00 91.06 84 TYR A N 1
ATOM 722 C CA . TYR A 1 84 ? -17.600 -2.512 21.566 1.00 91.06 84 TYR A CA 1
ATOM 723 C C . TYR A 1 84 ? -16.098 -2.660 21.866 1.00 91.06 84 TYR A C 1
ATOM 725 O O . TYR A 1 84 ? -15.757 -3.154 22.941 1.00 91.06 84 TYR A O 1
ATOM 733 N N . LEU A 1 85 ? -15.207 -2.257 20.947 1.00 90.69 85 LEU A N 1
ATOM 734 C CA . LEU A 1 85 ? -13.742 -2.363 21.073 1.00 90.69 85 LEU A CA 1
ATOM 735 C C . LEU A 1 85 ? -13.249 -3.781 21.422 1.00 90.69 85 LEU A C 1
ATOM 737 O O . LEU A 1 85 ? -12.317 -3.978 22.200 1.00 90.69 85 LEU A O 1
ATOM 741 N N . SER A 1 86 ? -13.910 -4.784 20.862 1.00 91.31 86 SER A N 1
ATOM 742 C CA . SER A 1 86 ? -13.731 -6.205 21.175 1.00 91.31 86 SER A CA 1
ATOM 743 C C . SER A 1 86 ? -13.346 -7.054 19.964 1.00 91.31 86 SER A C 1
ATOM 745 O O . SER A 1 86 ? -12.835 -8.159 20.133 1.00 91.31 86 SER A O 1
ATOM 747 N N . MET A 1 87 ? -13.592 -6.548 18.757 1.00 90.75 87 MET A N 1
ATOM 748 C CA . MET A 1 87 ? -13.268 -7.193 17.489 1.00 90.75 87 MET A CA 1
ATOM 749 C C . MET A 1 87 ? -12.503 -6.220 16.600 1.00 90.75 87 MET A C 1
ATOM 751 O O . MET A 1 87 ? -12.672 -5.002 16.702 1.00 90.75 87 MET A O 1
ATOM 755 N N . VAL A 1 88 ? -11.671 -6.775 15.722 1.00 93.00 88 VAL A N 1
ATOM 756 C CA . VAL A 1 88 ? -10.892 -6.020 14.745 1.00 93.00 88 VAL A CA 1
ATOM 757 C C . VAL A 1 88 ? -11.111 -6.601 13.360 1.00 93.00 88 VAL A C 1
ATOM 759 O O . VAL A 1 88 ? -11.104 -7.817 13.195 1.00 93.00 88 VAL A O 1
ATOM 762 N N . LEU A 1 89 ? -11.296 -5.732 12.371 1.00 91.62 89 LEU A N 1
ATOM 763 C CA . LEU A 1 89 ? -11.427 -6.169 10.990 1.00 91.62 89 LEU A CA 1
ATOM 764 C C . LEU A 1 89 ? -10.074 -6.615 10.432 1.00 91.62 89 LEU A C 1
ATOM 766 O O . LEU A 1 89 ? -9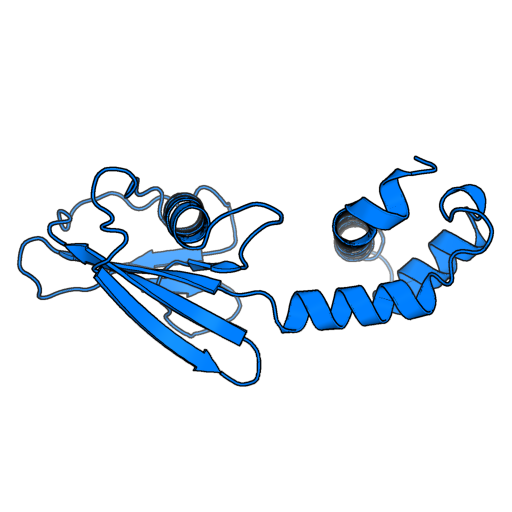.092 -5.868 10.499 1.00 91.62 89 LEU A O 1
ATOM 770 N N . LEU A 1 90 ? -10.051 -7.802 9.829 1.00 92.31 90 LEU A N 1
ATOM 771 C CA . LEU A 1 90 ? -8.901 -8.328 9.106 1.00 92.31 90 LEU A CA 1
ATOM 772 C C . LEU A 1 90 ? -9.311 -8.743 7.690 1.00 92.31 90 LEU A C 1
ATOM 774 O O . LEU A 1 90 ? -10.463 -9.082 7.415 1.00 92.31 90 LEU A O 1
ATOM 778 N N . VAL A 1 91 ? -8.330 -8.724 6.798 1.00 89.81 91 VAL A N 1
ATOM 779 C CA . VAL A 1 91 ? -8.438 -9.188 5.417 1.00 89.81 91 VAL A CA 1
ATOM 780 C C . VAL A 1 91 ? -7.474 -10.346 5.188 1.00 89.81 91 VAL A C 1
ATOM 782 O O . VAL A 1 91 ? -6.394 -10.397 5.785 1.00 89.81 91 VAL A O 1
ATOM 785 N N . GLN A 1 92 ? -7.866 -11.281 4.331 1.00 85.19 92 GLN A N 1
ATOM 786 C CA . GLN A 1 92 ? -7.051 -12.407 3.896 1.00 85.19 92 GLN A CA 1
ATOM 787 C C . GLN A 1 92 ? -6.925 -12.365 2.371 1.00 85.19 92 GLN A C 1
ATOM 789 O O . GLN A 1 92 ? -7.923 -12.348 1.652 1.00 85.19 92 GLN A O 1
ATOM 794 N N . GLY A 1 93 ? -5.689 -12.348 1.868 1.00 76.62 93 GLY A N 1
ATOM 795 C CA . GLY A 1 93 ? -5.438 -12.429 0.428 1.00 76.62 93 GLY A CA 1
ATOM 796 C C . GLY A 1 93 ? -5.579 -13.866 -0.079 1.00 76.62 93 GLY A C 1
ATOM 797 O O . GLY A 1 93 ? -5.093 -14.790 0.570 1.00 76.62 93 GLY A O 1
ATOM 798 N N . PHE A 1 94 ? -6.155 -14.077 -1.268 1.00 60.03 94 PHE A N 1
ATOM 799 C CA . PHE A 1 94 ? -6.402 -15.434 -1.805 1.00 60.03 94 PHE A CA 1
ATOM 800 C C . PHE A 1 94 ? -5.153 -16.324 -1.916 1.00 60.03 94 PHE A C 1
ATOM 802 O O . PHE A 1 94 ? -5.252 -17.545 -1.842 1.00 60.03 94 PHE A O 1
ATOM 809 N N . ASN A 1 95 ? -3.973 -15.724 -2.087 1.00 56.81 95 ASN A N 1
ATOM 810 C CA . ASN A 1 95 ? -2.713 -16.448 -2.278 1.00 56.81 95 ASN A CA 1
ATOM 811 C C . ASN A 1 95 ? -1.889 -16.609 -0.991 1.00 56.81 95 ASN A C 1
ATOM 813 O O . ASN A 1 95 ? -0.763 -17.110 -1.046 1.00 56.81 95 ASN A O 1
ATOM 817 N N . ASN A 1 96 ? -2.385 -16.139 0.156 1.00 61.38 96 ASN A N 1
ATOM 818 C CA . ASN A 1 96 ? -1.642 -16.189 1.408 1.00 61.38 96 ASN A CA 1
ATOM 819 C C . ASN A 1 96 ? -2.597 -16.429 2.581 1.00 61.38 96 ASN A C 1
ATOM 821 O O . ASN A 1 96 ? -3.445 -15.591 2.868 1.00 61.38 96 ASN A O 1
ATOM 825 N N . ASP A 1 97 ? -2.402 -17.524 3.320 1.00 74.44 97 ASP A N 1
ATOM 826 C CA . ASP A 1 97 ? -3.200 -17.890 4.507 1.00 74.44 97 ASP A CA 1
ATOM 827 C C . ASP A 1 97 ? -2.916 -16.999 5.734 1.00 74.44 97 ASP A C 1
ATOM 829 O O . ASP A 1 97 ? -2.878 -17.448 6.882 1.00 74.44 97 ASP A O 1
ATOM 833 N N . ARG A 1 98 ? -2.625 -15.719 5.501 1.00 83.38 98 ARG A N 1
ATOM 834 C CA . ARG A 1 98 ? -2.277 -14.744 6.526 1.00 83.38 98 ARG A CA 1
ATOM 835 C C . ARG A 1 98 ? -3.329 -13.657 6.562 1.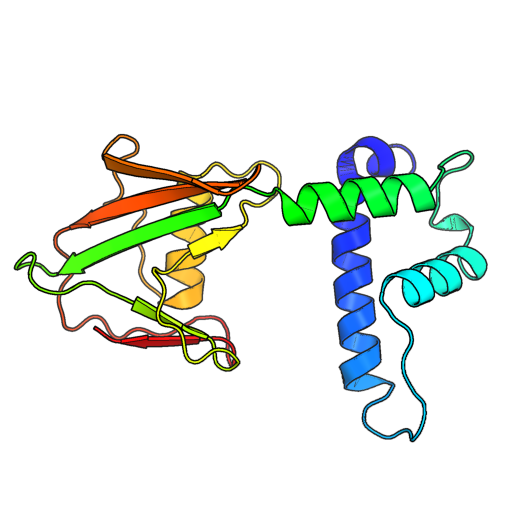00 83.38 98 ARG A C 1
ATOM 837 O O . ARG A 1 98 ? -3.547 -12.966 5.573 1.00 83.38 98 ARG A O 1
ATOM 844 N N . TRP A 1 99 ? -3.888 -13.477 7.746 1.00 87.88 99 TRP A N 1
ATOM 845 C CA . TRP A 1 99 ? -4.740 -12.351 8.070 1.00 87.88 99 TRP A CA 1
ATOM 846 C C . TRP A 1 99 ? -3.893 -11.110 8.332 1.00 87.88 99 TRP A C 1
ATOM 848 O O . TRP A 1 99 ? -2.917 -11.158 9.090 1.00 87.88 99 TRP A O 1
ATOM 858 N N . THR A 1 100 ? -4.268 -9.998 7.714 1.00 91.50 100 THR A N 1
ATOM 859 C CA . THR A 1 100 ? -3.623 -8.696 7.893 1.00 91.50 100 THR A CA 1
ATOM 860 C C . THR A 1 100 ? -4.662 -7.605 8.100 1.00 91.50 100 THR A C 1
ATOM 862 O O . THR A 1 100 ? -5.840 -7.786 7.808 1.00 91.50 100 THR A O 1
ATOM 865 N N . PHE A 1 101 ? -4.232 -6.457 8.623 1.00 94.12 101 PHE A N 1
ATOM 866 C CA . PHE A 1 101 ? -5.065 -5.258 8.581 1.00 94.12 101 PHE A CA 1
ATOM 867 C C . PHE A 1 101 ? -5.261 -4.810 7.133 1.00 94.12 101 PHE A C 1
ATOM 869 O O . PHE A 1 101 ? -4.303 -4.939 6.362 1.00 94.12 101 PHE A O 1
ATOM 876 N N . PRO A 1 102 ? -6.436 -4.259 6.785 1.00 93.88 102 PRO A N 1
ATOM 877 C CA . PRO A 1 102 ? -6.646 -3.700 5.464 1.00 93.88 102 PRO A CA 1
ATOM 878 C C . PRO A 1 102 ? -5.676 -2.548 5.202 1.00 93.88 102 PRO A C 1
ATOM 880 O O . PRO A 1 102 ? -5.507 -1.665 6.056 1.00 93.88 102 PRO A O 1
ATOM 883 N N . GLY A 1 103 ? -4.996 -2.575 4.060 1.00 94.12 103 GLY A N 1
ATOM 884 C CA . GLY A 1 103 ? -3.935 -1.626 3.749 1.00 94.12 103 GLY A CA 1
ATOM 885 C C . GLY A 1 103 ? -2.928 -2.094 2.707 1.00 94.12 103 GLY A C 1
ATOM 886 O O . GLY A 1 103 ? -2.703 -3.282 2.495 1.00 94.12 103 GLY A O 1
ATOM 887 N N . GLY A 1 104 ? -2.194 -1.129 2.162 1.00 92.50 104 GLY A N 1
ATOM 888 C CA . GLY A 1 104 ? -1.268 -1.376 1.065 1.00 92.50 104 GLY A CA 1
ATOM 889 C C . GLY A 1 104 ? -0.211 -0.294 0.920 1.00 92.50 104 GLY A C 1
ATOM 890 O O . GLY A 1 104 ? 0.176 0.369 1.888 1.00 92.50 104 GLY A O 1
ATOM 891 N N . LYS A 1 105 ? 0.351 -0.185 -0.284 1.00 92.25 105 LYS A N 1
ATOM 892 C CA . LYS A 1 105 ? 1.482 0.707 -0.572 1.00 92.25 105 LYS A CA 1
ATOM 893 C C . LYS A 1 105 ? 0.982 2.092 -0.955 1.00 92.25 105 LYS A C 1
ATOM 895 O O . LYS A 1 105 ? 0.058 2.227 -1.745 1.00 92.25 105 LYS A O 1
ATOM 900 N N . VAL A 1 106 ? 1.673 3.112 -0.457 1.00 91.19 106 VAL A N 1
ATOM 901 C CA . VAL A 1 106 ? 1.393 4.511 -0.794 1.00 91.19 106 VAL A CA 1
ATOM 902 C C . VAL A 1 106 ? 1.661 4.768 -2.279 1.00 91.19 106 VAL A C 1
ATOM 904 O O . VAL A 1 106 ? 2.743 4.456 -2.786 1.00 91.19 106 VAL A O 1
ATOM 907 N N . ASN A 1 107 ? 0.695 5.383 -2.958 1.00 86.06 107 ASN A N 1
ATOM 908 C CA . ASN A 1 107 ? 0.823 5.819 -4.344 1.00 86.06 107 ASN A CA 1
ATOM 909 C C . ASN A 1 107 ? 1.616 7.130 -4.471 1.00 86.06 107 ASN A C 1
ATOM 911 O O . ASN A 1 107 ? 1.846 7.873 -3.515 1.00 86.06 107 ASN A O 1
ATOM 915 N N . GLN A 1 108 ? 2.067 7.448 -5.686 1.00 80.25 108 GLN A N 1
ATOM 916 C CA . GLN A 1 108 ? 2.838 8.668 -5.923 1.00 80.25 108 GLN A CA 1
ATOM 917 C C . GLN A 1 108 ? 1.999 9.923 -5.627 1.00 80.25 108 GLN A C 1
ATOM 919 O O . GLN A 1 108 ? 0.992 10.168 -6.282 1.00 80.25 108 GLN A O 1
ATOM 924 N N . GLY A 1 109 ? 2.471 10.750 -4.689 1.00 82.50 109 GLY A N 1
ATOM 925 C CA . GLY A 1 109 ? 1.798 11.991 -4.287 1.00 82.50 109 GLY A CA 1
ATOM 926 C C . GLY A 1 109 ? 0.685 11.803 -3.253 1.00 82.50 109 GLY A C 1
ATOM 927 O O . GLY A 1 109 ? 0.087 12.793 -2.851 1.00 82.50 109 GLY A O 1
ATOM 928 N N . GLU A 1 110 ? 0.446 10.569 -2.813 1.00 89.94 110 GLU A N 1
ATOM 929 C CA . GLU A 1 110 ? -0.540 10.213 -1.795 1.00 89.94 110 GLU A CA 1
ATOM 930 C C . GLU A 1 110 ? 0.083 10.310 -0.390 1.00 89.94 110 GLU A C 1
ATOM 932 O O . GLU A 1 110 ? 1.247 9.953 -0.169 1.00 89.94 110 GLU A O 1
ATOM 937 N N . THR A 1 111 ? -0.678 10.802 0.582 1.00 94.50 111 THR A N 1
ATOM 938 C CA . THR A 1 111 ? -0.309 10.750 2.002 1.00 94.50 111 THR A CA 1
ATOM 939 C C . THR A 1 111 ? -0.577 9.360 2.589 1.00 94.50 111 THR A C 1
ATOM 941 O O . THR A 1 111 ? -1.356 8.571 2.063 1.00 94.50 111 THR A O 1
ATOM 944 N N . LEU A 1 112 ? 0.033 9.035 3.735 1.00 95.25 112 LEU A N 1
ATOM 945 C CA . LEU A 1 112 ? -0.245 7.761 4.422 1.00 95.25 112 LEU A CA 1
ATOM 946 C C . LEU A 1 112 ? -1.722 7.610 4.817 1.00 95.25 112 LEU A C 1
ATOM 948 O O . LEU A 1 112 ? -2.232 6.493 4.835 1.00 95.25 112 LEU A O 1
ATOM 952 N N . GLN A 1 113 ? -2.387 8.723 5.131 1.00 96.00 113 GLN A N 1
ATOM 953 C CA . GLN A 1 113 ? -3.800 8.744 5.492 1.00 96.00 113 GLN A CA 1
ATOM 954 C C . GLN A 1 113 ? -4.685 8.468 4.275 1.00 96.00 113 GLN A C 1
ATOM 956 O O . GLN A 1 113 ? -5.533 7.585 4.339 1.00 96.00 113 GLN A O 1
ATOM 961 N N . GLU A 1 114 ? -4.455 9.172 3.163 1.00 96.44 114 GLU A N 1
ATOM 962 C CA . GLU A 1 114 ? -5.175 8.938 1.902 1.00 96.44 114 GLU A CA 1
ATOM 963 C C . GLU A 1 114 ? -4.989 7.494 1.421 1.00 96.44 114 GLU A C 1
ATOM 965 O O . GLU A 1 114 ? -5.969 6.842 1.070 1.00 96.44 114 GLU A O 1
ATOM 970 N N . CYS A 1 115 ? -3.764 6.962 1.523 1.00 96.00 115 CYS A N 1
ATOM 971 C CA . CYS A 1 115 ? -3.471 5.561 1.230 1.00 96.00 115 CYS A CA 1
ATOM 972 C C . CYS A 1 115 ? -4.305 4.612 2.094 1.00 96.00 115 CYS A C 1
ATOM 974 O O . CYS A 1 115 ? -4.939 3.712 1.557 1.00 96.00 115 CYS A O 1
ATOM 976 N N . ALA A 1 116 ? -4.343 4.811 3.415 1.00 96.62 116 ALA A N 1
ATOM 977 C CA . ALA A 1 116 ? -5.132 3.955 4.299 1.00 96.62 116 ALA A CA 1
ATOM 978 C C . ALA A 1 116 ? -6.636 4.018 3.973 1.00 96.62 116 ALA A C 1
ATOM 980 O O . ALA A 1 116 ? -7.297 2.984 3.968 1.00 96.62 116 ALA A O 1
ATOM 981 N N . ILE A 1 117 ? -7.173 5.205 3.664 1.00 96.00 117 ILE A N 1
ATOM 982 C CA . ILE A 1 117 ? -8.580 5.380 3.266 1.00 96.00 117 ILE A CA 1
ATOM 983 C C . ILE A 1 117 ? -8.877 4.620 1.968 1.00 96.00 117 ILE A C 1
ATOM 985 O O . ILE A 1 117 ? -9.864 3.885 1.906 1.00 96.00 117 ILE A O 1
ATOM 989 N N . ARG A 1 118 ? -8.031 4.790 0.943 1.00 95.75 118 ARG A N 1
ATOM 990 C CA . ARG A 1 118 ? -8.190 4.137 -0.362 1.00 95.75 118 ARG A CA 1
ATOM 991 C C . ARG A 1 118 ? -8.145 2.619 -0.231 1.00 95.75 118 ARG A C 1
ATOM 993 O O . ARG A 1 118 ? -9.063 1.956 -0.694 1.00 95.75 118 ARG A O 1
ATOM 1000 N N . GLU A 1 119 ? -7.113 2.090 0.416 1.00 95.25 119 GLU A N 1
ATOM 1001 C CA . GLU A 1 119 ? -6.917 0.644 0.559 1.00 95.25 119 GLU A CA 1
ATOM 1002 C C . GLU A 1 119 ? -8.080 0.015 1.335 1.00 95.25 119 GLU A C 1
ATOM 1004 O O . GLU A 1 119 ? -8.690 -0.941 0.877 1.00 95.25 119 GLU A O 1
ATOM 1009 N N . VAL A 1 120 ? -8.499 0.606 2.460 1.00 93.56 120 VAL A N 1
ATOM 1010 C CA . VAL A 1 120 ? -9.662 0.103 3.211 1.00 93.56 120 VAL A CA 1
ATOM 1011 C C . VAL A 1 120 ? -10.921 0.073 2.345 1.00 93.56 120 VAL A C 1
ATOM 1013 O O . VAL A 1 120 ? -11.667 -0.909 2.382 1.00 93.56 120 VAL A O 1
ATOM 1016 N N . MET A 1 121 ? -11.162 1.115 1.549 1.00 92.31 121 MET A N 1
ATOM 1017 C CA . MET A 1 121 ? -12.291 1.148 0.624 1.00 92.31 121 MET A CA 1
ATOM 1018 C C . MET A 1 121 ? -12.179 0.055 -0.451 1.00 92.31 121 MET A C 1
ATOM 1020 O O . MET A 1 121 ? -13.169 -0.616 -0.733 1.00 92.31 121 MET A O 1
ATOM 1024 N N . GLU A 1 122 ? -11.001 -0.138 -1.043 1.00 89.44 122 GLU A N 1
ATOM 1025 C CA . GLU A 1 122 ? -10.756 -1.135 -2.093 1.00 89.44 122 GLU A CA 1
ATOM 1026 C C . GLU A 1 122 ? -10.945 -2.571 -1.576 1.00 89.44 122 GLU A C 1
ATOM 1028 O O . GLU A 1 122 ? -11.668 -3.373 -2.173 1.00 89.44 122 GLU A O 1
ATOM 1033 N N . GLU A 1 123 ? -10.369 -2.873 -0.415 1.00 89.25 123 GLU A N 1
ATOM 1034 C CA . GLU A 1 123 ? -10.316 -4.226 0.137 1.00 89.25 123 GLU A CA 1
ATOM 1035 C C . GLU A 1 123 ? -11.589 -4.633 0.899 1.00 89.25 123 GLU A C 1
ATOM 1037 O O . GLU A 1 123 ? -11.889 -5.820 1.029 1.00 89.25 123 GLU A O 1
ATOM 1042 N N . THR A 1 124 ? -12.350 -3.668 1.427 1.00 87.81 124 THR A N 1
ATOM 1043 C CA . THR A 1 124 ? -13.481 -3.958 2.331 1.00 87.81 124 THR A CA 1
ATOM 1044 C C . THR A 1 124 ? -14.792 -3.273 1.940 1.00 87.81 124 THR A C 1
ATOM 1046 O O . THR A 1 124 ? -15.862 -3.693 2.391 1.00 87.81 124 THR A O 1
ATOM 1049 N N . GLY A 1 125 ? -14.738 -2.223 1.115 1.00 89.00 125 GLY A N 1
ATOM 1050 C CA . GLY A 1 125 ? -15.881 -1.363 0.795 1.00 89.00 125 GLY A CA 1
ATOM 1051 C C . GLY A 1 125 ? -16.250 -0.361 1.899 1.00 89.00 125 GLY A C 1
ATOM 1052 O O . GLY A 1 125 ? -17.292 0.293 1.812 1.00 89.00 125 GLY A O 1
ATOM 1053 N N . LEU A 1 126 ? -15.441 -0.239 2.959 1.00 89.31 126 LEU A N 1
ATOM 1054 C CA . LEU A 1 126 ? -15.694 0.682 4.068 1.00 89.31 126 LEU A CA 1
ATOM 1055 C C . LEU A 1 126 ? -15.139 2.079 3.783 1.00 89.31 126 LEU A C 1
ATOM 1057 O O . LEU A 1 126 ? -13.962 2.244 3.480 1.00 89.31 126 LEU A O 1
ATOM 1061 N N . ASN A 1 127 ? -15.965 3.108 3.991 1.00 91.44 127 ASN A N 1
ATOM 1062 C CA . ASN A 1 127 ? -15.481 4.485 4.019 1.00 91.44 127 ASN A CA 1
ATOM 1063 C C . ASN A 1 127 ? -15.075 4.890 5.445 1.00 91.44 127 ASN A C 1
ATOM 1065 O O . ASN A 1 127 ? -15.933 5.040 6.320 1.00 91.44 127 ASN A O 1
ATOM 1069 N N . ILE A 1 128 ? -13.775 5.104 5.659 1.00 94.12 128 ILE A N 1
ATOM 1070 C CA . ILE A 1 128 ? -13.212 5.583 6.931 1.00 94.12 128 ILE A CA 1
ATOM 1071 C C . ILE A 1 128 ? -12.829 7.074 6.915 1.00 94.12 128 ILE A C 1
ATOM 1073 O O . ILE A 1 128 ? -12.388 7.580 7.942 1.00 94.12 128 ILE A O 1
ATOM 1077 N N . GLU A 1 129 ? -13.018 7.795 5.803 1.00 94.38 129 GLU A N 1
ATOM 1078 C CA . GLU A 1 129 ? -12.539 9.176 5.590 1.00 94.38 129 GLU A CA 1
ATOM 1079 C C . GLU A 1 129 ? -12.954 10.150 6.704 1.00 94.38 129 GLU A C 1
ATOM 1081 O O . GLU A 1 129 ? -12.151 10.950 7.170 1.00 94.38 129 GLU A O 1
ATOM 1086 N N . HIS A 1 130 ? -14.195 10.055 7.185 1.00 93.19 130 HIS A N 1
ATOM 1087 C CA . HIS A 1 130 ? -14.716 10.940 8.236 1.00 93.19 130 HIS A CA 1
ATOM 1088 C C . HIS A 1 130 ? -14.498 10.421 9.665 1.00 93.19 130 HIS A C 1
ATOM 1090 O O . HIS A 1 130 ? -15.021 11.003 10.614 1.00 93.19 130 HIS A O 1
ATOM 1096 N N . ARG A 1 131 ? -13.798 9.295 9.825 1.00 91.94 131 ARG A N 1
ATOM 1097 C CA . ARG A 1 131 ? -13.560 8.639 11.122 1.00 91.94 131 ARG A CA 1
ATOM 1098 C C . ARG A 1 131 ? -12.084 8.493 11.461 1.00 91.94 131 ARG A C 1
ATOM 1100 O O . ARG A 1 131 ? -11.758 8.303 12.626 1.00 91.94 131 ARG A O 1
ATOM 1107 N N . ILE A 1 132 ? -11.214 8.544 10.461 1.00 94.44 132 ILE A N 1
ATOM 1108 C CA . ILE A 1 132 ? -9.772 8.473 10.646 1.00 94.44 132 ILE A CA 1
ATOM 1109 C C . ILE A 1 132 ? -9.255 9.752 11.321 1.00 94.44 132 ILE A C 1
ATOM 1111 O O . ILE A 1 132 ? -9.576 10.864 10.905 1.00 94.44 132 ILE A O 1
ATOM 1115 N N . ASP A 1 133 ? -8.440 9.586 12.358 1.00 94.88 133 ASP A N 1
ATOM 1116 C CA . ASP A 1 133 ? -7.707 10.671 13.012 1.00 94.88 133 ASP A CA 1
ATOM 1117 C C . ASP A 1 133 ? -6.239 10.605 12.573 1.00 94.88 133 ASP A C 1
ATOM 1119 O O . ASP A 1 133 ? -5.580 9.571 12.706 1.00 94.88 133 ASP A O 1
ATOM 1123 N N . GLU A 1 134 ? -5.716 11.712 12.044 1.00 92.75 134 GLU A N 1
ATOM 1124 C CA . GLU A 1 134 ? -4.334 11.814 11.567 1.00 92.75 134 GLU A CA 1
ATOM 1125 C C . GLU A 1 134 ? -3.286 11.555 12.667 1.00 92.75 134 GLU A C 1
ATOM 1127 O O . GLU A 1 134 ? -2.152 11.174 12.361 1.00 92.75 134 GLU A O 1
ATOM 1132 N N . ASN A 1 135 ? -3.668 11.737 13.937 1.00 96.19 135 ASN A N 1
ATOM 1133 C CA . ASN A 1 135 ? -2.801 11.622 15.107 1.00 96.19 135 ASN A CA 1
ATOM 1134 C C . ASN A 1 135 ? -2.941 10.278 15.835 1.00 96.19 135 ASN A C 1
ATOM 1136 O O . ASN A 1 135 ? -2.127 9.977 16.711 1.00 96.19 135 ASN A O 1
ATOM 1140 N N . LEU A 1 136 ? -3.936 9.458 15.481 1.00 96.81 136 LEU A N 1
ATOM 1141 C CA . LEU A 1 136 ? -4.192 8.177 16.133 1.00 96.81 136 LEU A CA 1
ATOM 1142 C C . LEU A 1 136 ? -3.727 7.012 15.253 1.00 96.81 136 LEU A C 1
ATOM 1144 O O . LEU A 1 136 ? -4.475 6.452 14.450 1.00 96.81 136 LEU A O 1
ATOM 1148 N N . PHE A 1 137 ? -2.461 6.630 15.411 1.00 97.19 137 PHE A N 1
ATOM 1149 C CA . PHE A 1 137 ? -1.858 5.550 14.635 1.00 97.19 137 PHE A CA 1
ATOM 1150 C C . PHE A 1 137 ? -0.787 4.779 15.408 1.00 97.19 137 PHE A C 1
ATOM 1152 O O . PHE A 1 137 ? -0.178 5.263 16.360 1.00 97.19 137 PHE A O 1
ATOM 1159 N N . LEU A 1 138 ? -0.510 3.574 14.920 1.00 96.00 138 LEU A N 1
ATOM 1160 C CA . LEU A 1 138 ? 0.668 2.783 15.243 1.00 96.00 138 LEU A CA 1
ATOM 1161 C C . LEU A 1 138 ? 1.655 2.894 14.081 1.00 96.00 138 LEU A C 1
ATOM 1163 O O . LEU A 1 138 ? 1.276 2.743 12.920 1.00 96.00 138 LEU A O 1
ATOM 1167 N N . GLU A 1 139 ? 2.929 3.143 14.375 1.00 95.69 139 GLU A N 1
ATOM 1168 C CA . GLU A 1 139 ? 3.984 3.201 13.362 1.00 95.69 139 GLU A CA 1
ATOM 1169 C C . GLU A 1 139 ? 5.121 2.247 13.712 1.00 95.69 139 GLU A C 1
ATOM 1171 O O . GLU A 1 139 ? 5.574 2.166 14.854 1.00 95.69 139 GLU A O 1
ATOM 1176 N N . THR A 1 140 ? 5.600 1.533 12.700 1.00 94.06 140 THR A N 1
ATOM 1177 C CA . THR A 1 140 ? 6.798 0.708 12.790 1.00 94.06 140 THR A CA 1
ATOM 1178 C C . THR A 1 140 ? 7.640 0.860 11.532 1.00 94.06 140 THR A C 1
ATOM 1180 O O . THR A 1 140 ? 7.144 1.213 10.459 1.00 94.06 140 THR A O 1
ATOM 1183 N N . ILE A 1 141 ? 8.933 0.589 11.656 1.00 92.75 141 ILE A N 1
ATOM 1184 C CA . ILE A 1 141 ? 9.873 0.585 10.540 1.00 92.75 141 ILE A CA 1
ATOM 1185 C C . ILE A 1 141 ? 10.416 -0.836 10.422 1.00 92.75 141 ILE A C 1
ATOM 1187 O O . ILE A 1 141 ? 11.045 -1.348 11.347 1.00 92.75 141 ILE A O 1
ATOM 1191 N N . VAL A 1 142 ? 10.154 -1.482 9.286 1.00 86.12 142 VAL A N 1
ATOM 1192 C CA . VAL A 1 142 ? 10.631 -2.836 8.983 1.00 86.12 142 VAL A CA 1
ATOM 1193 C C . VAL A 1 142 ? 11.607 -2.740 7.817 1.00 86.12 142 VAL A C 1
ATOM 1195 O O . VAL A 1 142 ? 11.209 -2.464 6.684 1.00 86.12 142 VAL A O 1
ATOM 1198 N N . GLY A 1 143 ? 12.895 -2.946 8.100 1.00 87.19 143 GLY A N 1
ATOM 1199 C CA . GLY A 1 143 ? 13.961 -2.631 7.149 1.00 87.19 143 GLY A CA 1
ATOM 1200 C C . GLY A 1 143 ? 13.999 -1.126 6.882 1.00 87.19 143 GLY A C 1
ATOM 1201 O O . GLY A 1 143 ? 14.144 -0.341 7.811 1.00 87.19 143 GLY A O 1
ATOM 1202 N N . GLU A 1 144 ? 13.821 -0.728 5.625 1.00 85.38 144 GLU A N 1
ATOM 1203 C CA . GLU A 1 144 ? 13.727 0.682 5.206 1.00 85.38 144 GLU A CA 1
ATOM 1204 C C . GLU A 1 144 ? 12.275 1.140 4.991 1.00 85.38 144 GLU A C 1
ATOM 1206 O O . GLU A 1 144 ? 12.018 2.288 4.641 1.00 85.38 144 GLU A O 1
ATOM 1211 N N . THR A 1 145 ? 11.306 0.240 5.185 1.00 87.31 145 THR A N 1
ATOM 1212 C CA . THR A 1 145 ? 9.896 0.526 4.917 1.00 87.31 145 THR A CA 1
ATOM 1213 C C . THR A 1 145 ? 9.196 0.993 6.180 1.00 87.31 145 THR A C 1
ATOM 1215 O O . THR A 1 145 ? 9.084 0.245 7.156 1.00 87.31 145 THR A O 1
ATOM 1218 N N . LYS A 1 146 ? 8.658 2.212 6.140 1.00 93.31 146 LYS A N 1
ATOM 1219 C CA . LYS A 1 146 ? 7.727 2.702 7.156 1.00 93.31 146 LYS A CA 1
ATOM 1220 C C . LYS A 1 146 ? 6.350 2.081 6.942 1.00 93.31 146 LYS A C 1
ATOM 1222 O O . LYS A 1 146 ? 5.811 2.126 5.838 1.00 93.31 146 LYS A O 1
ATOM 1227 N N . ARG A 1 147 ? 5.771 1.546 8.012 1.00 93.94 147 ARG A N 1
ATOM 1228 C CA . ARG A 1 147 ? 4.417 0.995 8.037 1.00 93.94 147 ARG A CA 1
ATOM 1229 C C . ARG A 1 147 ? 3.608 1.732 9.088 1.00 93.94 147 ARG A C 1
ATOM 1231 O O . ARG A 1 147 ? 4.001 1.745 10.255 1.00 93.94 147 ARG A O 1
ATOM 1238 N N . ARG A 1 148 ? 2.501 2.341 8.676 1.00 97.06 148 ARG A N 1
ATOM 1239 C CA . ARG A 1 148 ? 1.592 3.064 9.563 1.00 97.06 148 ARG A CA 1
ATOM 1240 C C . ARG A 1 148 ? 0.203 2.446 9.501 1.00 97.06 148 ARG A C 1
ATOM 1242 O O . ARG A 1 148 ? -0.332 2.287 8.411 1.00 97.06 148 ARG A O 1
ATOM 1249 N N . ALA A 1 149 ? -0.360 2.152 10.667 1.00 97.19 149 ALA A N 1
ATOM 1250 C CA . ALA A 1 149 ? -1.719 1.659 10.823 1.00 97.19 149 ALA A CA 1
ATOM 1251 C C . ALA A 1 149 ? -2.536 2.663 11.645 1.00 97.19 149 ALA A C 1
ATOM 1253 O O . ALA A 1 149 ? -2.230 2.887 12.816 1.00 97.19 149 ALA A O 1
ATOM 1254 N N . TYR A 1 150 ? -3.546 3.283 11.045 1.00 97.94 150 TYR A N 1
ATOM 1255 C CA . TYR A 1 150 ? -4.447 4.209 11.734 1.00 97.94 150 TYR A CA 1
ATOM 1256 C C . TYR A 1 150 ? -5.476 3.440 12.555 1.00 97.94 150 TYR A C 1
ATOM 1258 O O . TYR A 1 150 ? -5.975 2.419 12.094 1.00 97.94 150 TYR A O 1
ATOM 1266 N N . ILE A 1 151 ? -5.800 3.905 13.758 1.00 97.19 151 ILE A N 1
ATOM 1267 C CA . ILE A 1 151 ? -6.827 3.261 14.584 1.00 97.19 151 ILE A CA 1
ATOM 1268 C C . ILE A 1 151 ? -8.150 3.966 14.314 1.00 97.19 151 ILE A C 1
ATOM 1270 O O . ILE A 1 151 ? -8.237 5.189 14.405 1.00 97.19 151 ILE A O 1
ATOM 1274 N N . VAL A 1 152 ? -9.171 3.191 13.963 1.00 95.38 152 VAL A N 1
ATOM 1275 C CA . VAL A 1 152 ? -10.506 3.707 13.673 1.00 95.38 152 VAL A CA 1
ATOM 1276 C C . VAL A 1 152 ? -11.525 2.915 14.477 1.00 95.38 152 VAL A C 1
ATOM 1278 O O . VAL A 1 152 ? -11.626 1.699 14.349 1.00 95.38 152 VAL A O 1
ATOM 1281 N N . GLU A 1 153 ? -12.285 3.610 15.315 1.00 93.81 153 GLU A N 1
ATOM 1282 C CA . GLU A 1 153 ? -13.180 2.998 16.296 1.00 93.81 153 GLU A CA 1
ATOM 1283 C C . GLU A 1 153 ? -14.658 3.153 15.909 1.00 93.81 153 GLU A C 1
ATOM 1285 O O . GLU A 1 153 ? -15.045 4.007 15.098 1.00 93.81 153 GLU A O 1
ATOM 1290 N N . GLY A 1 154 ? -15.523 2.342 16.524 1.00 87.44 154 GLY A N 1
ATOM 1291 C CA . GLY A 1 154 ? -16.965 2.567 16.458 1.00 87.44 154 GLY A CA 1
ATOM 1292 C C . GLY A 1 154 ? -17.638 2.056 15.185 1.00 87.44 154 GLY A C 1
ATOM 1293 O O . GLY A 1 154 ? -18.647 2.638 14.768 1.00 87.44 154 GLY A O 1
ATOM 1294 N N . PHE A 1 155 ? -17.081 1.033 14.527 1.00 86.56 155 PHE A N 1
ATOM 1295 C CA . PHE A 1 155 ? -17.703 0.431 13.347 1.00 86.56 155 PHE A CA 1
ATOM 1296 C C . PHE A 1 155 ? -18.782 -0.599 13.732 1.00 86.56 155 PHE A C 1
ATOM 1298 O O . PHE A 1 155 ? -18.531 -1.471 14.566 1.00 86.56 155 PHE A O 1
ATOM 1305 N N . PRO A 1 156 ? -19.988 -0.546 13.132 1.00 84.31 156 PRO A N 1
ATOM 1306 C CA . PRO A 1 156 ? -21.014 -1.556 13.372 1.00 84.31 156 PRO A CA 1
ATOM 1307 C C . PRO A 1 156 ? -20.576 -2.929 12.853 1.00 84.31 156 PRO A C 1
ATOM 1309 O O . PRO A 1 156 ? -20.089 -3.051 11.724 1.00 84.31 156 PRO A O 1
ATOM 1312 N N . ARG A 1 157 ? -20.846 -3.986 13.628 1.00 75.06 157 ARG A N 1
ATOM 1313 C CA . ARG A 1 157 ? -20.488 -5.379 13.277 1.00 75.06 157 ARG A CA 1
ATOM 1314 C C . ARG A 1 157 ? -21.167 -5.927 12.014 1.00 75.06 157 ARG A C 1
ATOM 1316 O O . ARG A 1 157 ? -20.806 -6.993 11.534 1.00 75.06 157 ARG A O 1
ATOM 1323 N N . THR A 1 158 ? -22.181 -5.247 11.484 1.00 63.50 158 THR A N 1
ATOM 1324 C CA . THR A 1 158 ? -23.039 -5.741 10.390 1.00 63.50 158 THR A CA 1
ATOM 1325 C C . THR A 1 158 ? -22.721 -5.139 9.029 1.00 63.50 158 THR A C 1
ATOM 1327 O O . THR A 1 158 ? -23.499 -5.307 8.085 1.00 63.50 158 THR A O 1
ATOM 1330 N N . THR A 1 159 ? -21.600 -4.431 8.898 1.00 59.75 159 THR A N 1
ATOM 1331 C CA . THR A 1 159 ? -21.272 -3.802 7.622 1.00 59.75 159 THR A CA 1
ATOM 1332 C C . THR A 1 159 ? -20.999 -4.897 6.591 1.00 59.75 159 THR A C 1
ATOM 1334 O O . THR A 1 159 ? -20.060 -5.669 6.746 1.00 59.75 159 THR A O 1
ATOM 1337 N N . ARG A 1 160 ? -21.867 -5.027 5.576 1.00 60.88 160 ARG A N 1
ATOM 1338 C CA . ARG A 1 160 ? -21.665 -5.954 4.452 1.00 60.88 160 ARG A CA 1
ATOM 1339 C C . ARG A 1 160 ? -20.372 -5.555 3.752 1.00 60.88 160 ARG A C 1
ATOM 1341 O O . ARG A 1 160 ? -20.376 -4.598 2.986 1.00 60.88 160 ARG A O 1
ATOM 1348 N N . LEU A 1 161 ? -19.295 -6.270 4.044 1.00 64.25 161 LEU A N 1
ATOM 1349 C CA . LEU A 1 161 ? -18.009 -6.058 3.403 1.00 64.25 161 LEU A CA 1
ATOM 1350 C C . LEU A 1 161 ? -18.119 -6.558 1.967 1.00 64.25 161 LEU A C 1
ATOM 1352 O O . LEU A 1 161 ? -18.554 -7.687 1.725 1.00 64.25 161 LEU A O 1
ATOM 1356 N N . GLN A 1 162 ? -17.799 -5.691 1.018 1.00 64.06 162 GLN A N 1
ATOM 1357 C CA . GLN A 1 162 ? -17.758 -6.030 -0.396 1.00 64.06 162 GLN A CA 1
ATOM 1358 C C . GLN A 1 162 ? -16.466 -5.438 -0.956 1.00 64.06 162 GLN A C 1
ATOM 1360 O O . GLN A 1 162 ? -16.437 -4.230 -1.196 1.00 64.06 162 GLN A O 1
ATOM 1365 N N . PRO A 1 163 ? -15.404 -6.250 -1.130 1.00 59.06 163 PRO A N 1
ATOM 1366 C CA . PRO A 1 163 ? -14.213 -5.788 -1.825 1.00 59.06 163 PRO A CA 1
ATOM 1367 C C . PRO A 1 163 ? -14.615 -5.310 -3.219 1.00 59.06 163 PRO A C 1
ATOM 1369 O O . PRO A 1 163 ? -15.404 -5.966 -3.908 1.00 59.06 163 PRO A O 1
ATOM 1372 N N . SER A 1 164 ? -14.097 -4.158 -3.636 1.00 56.03 164 SER A N 1
ATOM 1373 C CA . SER A 1 164 ? -14.352 -3.641 -4.983 1.00 56.03 164 SER A CA 1
ATOM 1374 C C . SER A 1 164 ? -13.519 -4.381 -6.036 1.00 56.03 164 SER A C 1
ATOM 1376 O O . SER A 1 164 ? -13.904 -4.432 -7.207 1.00 56.03 164 SER A O 1
ATOM 1378 N N . THR A 1 165 ? -12.433 -5.035 -5.616 1.00 46.38 165 THR A N 1
ATOM 1379 C CA . THR A 1 165 ? -11.582 -5.882 -6.455 1.00 46.38 165 THR A CA 1
ATOM 1380 C C . THR A 1 165 ? -12.099 -7.326 -6.467 1.00 46.38 165 THR A C 1
ATOM 1382 O O . THR A 1 165 ? -11.939 -8.082 -5.507 1.00 46.38 165 THR A O 1
ATOM 1385 N N . GLN A 1 166 ? -12.731 -7.746 -7.570 1.00 42.97 166 GLN A N 1
ATOM 1386 C CA . GLN A 1 166 ? -13.070 -9.158 -7.783 1.00 42.97 166 GLN A CA 1
ATOM 1387 C C . GLN A 1 166 ? -11.778 -9.988 -7.903 1.00 42.97 166 GLN A C 1
ATOM 1389 O O . GLN A 1 166 ? -10.988 -9.753 -8.813 1.00 42.97 166 GLN A O 1
ATOM 1394 N N . ASN A 1 167 ? -11.634 -10.995 -7.030 1.00 45.62 167 ASN A N 1
ATOM 1395 C CA . ASN A 1 167 ? -10.586 -12.034 -6.997 1.00 45.62 167 ASN A CA 1
ATOM 1396 C C . ASN A 1 167 ? -9.296 -11.754 -6.198 1.00 45.62 167 ASN A C 1
ATOM 1398 O O . ASN A 1 167 ? -8.350 -12.523 -6.360 1.00 45.62 167 ASN A O 1
ATOM 1402 N N . GLU A 1 168 ? -9.234 -10.748 -5.311 1.00 46.53 168 GLU A N 1
ATOM 1403 C CA . GLU A 1 168 ? -8.018 -10.518 -4.493 1.00 46.53 168 GLU A CA 1
ATOM 1404 C C . GLU A 1 168 ? -8.156 -10.743 -2.970 1.00 46.53 168 GLU A C 1
ATOM 1406 O O . GLU A 1 168 ? -7.193 -11.223 -2.362 1.00 46.53 168 GLU A O 1
ATOM 1411 N N . ILE A 1 169 ? -9.319 -10.494 -2.347 1.00 51.66 169 ILE A N 1
ATOM 1412 C CA . ILE A 1 169 ? -9.443 -10.468 -0.877 1.00 51.66 169 ILE A CA 1
ATOM 1413 C C . ILE A 1 169 ? -10.751 -11.088 -0.350 1.00 51.66 169 ILE A C 1
ATOM 1415 O O . ILE A 1 169 ? -11.832 -10.811 -0.872 1.00 51.66 169 ILE A O 1
ATOM 1419 N N . GLU A 1 170 ? -10.656 -11.866 0.735 1.00 52.47 170 GLU A N 1
ATOM 1420 C CA . GLU A 1 170 ? -11.769 -12.196 1.639 1.00 52.47 170 GLU A CA 1
ATOM 1421 C C . GLU A 1 170 ? -11.663 -11.349 2.922 1.00 52.47 170 GLU A C 1
ATOM 1423 O O . GLU A 1 170 ? -10.591 -11.236 3.517 1.00 52.47 170 GLU A O 1
ATOM 1428 N N . ALA A 1 171 ? -12.767 -10.733 3.358 1.00 48.69 171 ALA A N 1
ATOM 1429 C CA . ALA A 1 171 ? -12.804 -9.873 4.543 1.00 48.69 171 ALA A CA 1
ATOM 1430 C C . ALA A 1 171 ? -13.787 -10.425 5.586 1.00 48.69 171 ALA A C 1
ATOM 1432 O O . ALA A 1 171 ? -14.933 -10.744 5.255 1.00 48.69 171 ALA A O 1
ATOM 1433 N N . SER A 1 172 ? -13.362 -10.513 6.850 1.00 51.16 172 SER A N 1
ATOM 1434 C CA . SER A 1 172 ? -14.213 -10.973 7.955 1.00 51.16 172 SER A CA 1
ATOM 1435 C C . SER A 1 172 ? -13.881 -10.275 9.273 1.00 51.16 172 SER A C 1
ATOM 1437 O O . SER A 1 172 ? -12.730 -9.915 9.523 1.00 51.16 172 SER A O 1
ATOM 1439 N N . PHE A 1 173 ? -14.905 -10.115 10.113 1.00 46.03 173 PHE A N 1
ATOM 1440 C CA . PHE A 1 173 ? -14.786 -9.702 11.515 1.00 46.03 173 PHE A CA 1
ATOM 1441 C C . PHE A 1 173 ? -14.514 -10.892 12.439 1.00 46.03 173 PHE A C 1
ATOM 1443 O O . PHE A 1 173 ? -15.001 -12.002 12.120 1.00 46.03 173 PHE A O 1
#